Protein AF-A0A7C9DF80-F1 (afdb_monomer)

pLDDT: mean 85.87, std 12.58, range [53.34, 98.06]

Structure (mmCIF, N/CA/C/O backbone):
data_AF-A0A7C9DF80-F1
#
_entry.id   AF-A0A7C9DF80-F1
#
loop_
_atom_site.group_PDB
_atom_site.id
_atom_site.type_symbol
_atom_site.label_atom_id
_atom_site.label_alt_id
_atom_site.label_comp_id
_atom_site.label_asym_id
_atom_site.label_entity_id
_atom_site.label_seq_id
_atom_site.pdbx_PDB_ins_code
_atom_site.Cartn_x
_atom_site.Cartn_y
_atom_site.Cartn_z
_atom_site.occupancy
_atom_site.B_iso_or_equiv
_atom_site.auth_seq_id
_atom_site.auth_comp_id
_atom_site.auth_asym_id
_atom_site.auth_atom_id
_atom_site.pdbx_PDB_model_num
ATOM 1 N N . GLU A 1 1 ? -15.872 -12.983 -4.759 1.00 53.34 1 GLU A N 1
ATOM 2 C CA . GLU A 1 1 ? -16.657 -11.737 -4.886 1.00 53.34 1 GLU A CA 1
ATOM 3 C C . GLU A 1 1 ? -15.690 -10.600 -5.209 1.00 53.34 1 GLU A C 1
ATOM 5 O O . GLU A 1 1 ? -14.578 -10.635 -4.691 1.00 53.34 1 GLU A O 1
ATOM 10 N N . LYS A 1 2 ? -16.025 -9.672 -6.115 1.00 74.56 2 LYS A N 1
ATOM 11 C CA . LYS A 1 2 ? -15.159 -8.516 -6.409 1.00 74.56 2 LYS A CA 1
ATOM 12 C C . LYS A 1 2 ? -15.498 -7.410 -5.413 1.00 74.56 2 LYS A C 1
ATOM 14 O O . LYS A 1 2 ? -16.619 -6.920 -5.421 1.00 74.56 2 LYS A O 1
ATOM 19 N N . LYS A 1 3 ? -14.548 -7.054 -4.549 1.00 82.56 3 LYS A N 1
ATOM 20 C CA . LYS A 1 3 ? -14.688 -5.928 -3.622 1.00 82.56 3 LYS A CA 1
ATOM 21 C C . LYS A 1 3 ? -14.301 -4.648 -4.359 1.00 82.56 3 LYS A C 1
ATOM 23 O O . LYS A 1 3 ? -13.151 -4.511 -4.768 1.00 82.56 3 LYS A O 1
ATOM 28 N N . GLU A 1 4 ? -15.252 -3.741 -4.539 1.00 89.44 4 GLU A N 1
ATOM 29 C CA . GLU A 1 4 ? -14.991 -2.394 -5.053 1.00 89.44 4 GLU A CA 1
ATOM 30 C C . GLU A 1 4 ? -14.793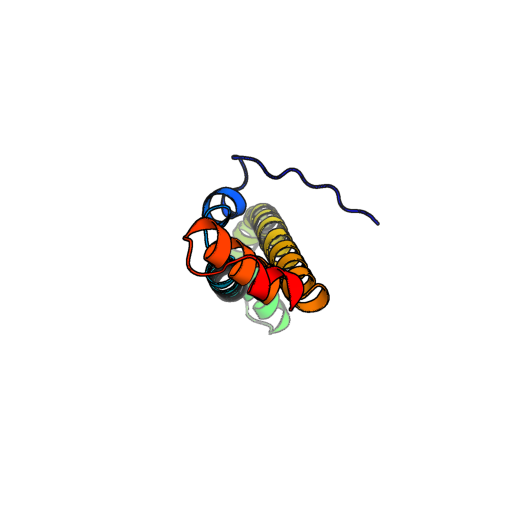 -1.437 -3.878 1.00 89.44 4 GLU A C 1
ATOM 32 O O . GLU A 1 4 ? -15.542 -1.481 -2.901 1.00 89.44 4 GLU A O 1
ATOM 37 N N . VAL A 1 5 ? -13.755 -0.602 -3.948 1.00 89.38 5 VAL A N 1
ATOM 38 C CA . VAL A 1 5 ? -13.441 0.383 -2.908 1.00 89.38 5 VAL A CA 1
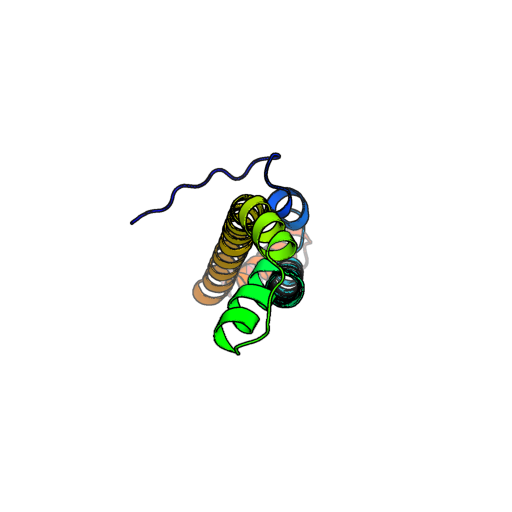ATOM 39 C C . VAL A 1 5 ? -12.980 1.684 -3.558 1.00 89.38 5 VAL A C 1
ATOM 41 O O . VAL A 1 5 ? -12.270 1.655 -4.562 1.00 89.38 5 VAL A O 1
ATOM 44 N N . LEU A 1 6 ? -13.376 2.817 -2.977 1.00 92.94 6 LEU A N 1
ATOM 45 C CA . LEU A 1 6 ? -12.917 4.145 -3.377 1.00 92.94 6 LEU A CA 1
ATOM 46 C C . LEU A 1 6 ? -11.673 4.542 -2.576 1.00 92.94 6 LEU A C 1
ATOM 48 O O . LEU A 1 6 ? -11.646 4.404 -1.355 1.00 92.94 6 LEU A O 1
ATOM 52 N N . LEU A 1 7 ? -10.657 5.051 -3.273 1.00 94.75 7 LEU A N 1
ATOM 53 C CA . LEU A 1 7 ? -9.470 5.653 -2.667 1.00 94.75 7 LEU A CA 1
ATOM 54 C C . LEU A 1 7 ? -9.659 7.172 -2.646 1.00 94.75 7 LEU A C 1
ATOM 56 O O . LEU A 1 7 ? -9.617 7.817 -3.692 1.00 94.75 7 LEU A O 1
ATOM 60 N N . GLU A 1 8 ? -9.898 7.740 -1.469 1.00 93.88 8 GLU A N 1
ATOM 61 C CA . GLU A 1 8 ? -10.285 9.146 -1.314 1.00 93.88 8 GLU A CA 1
ATOM 62 C C . GLU A 1 8 ? -9.657 9.792 -0.071 1.00 93.88 8 GLU A C 1
ATOM 64 O O . GLU A 1 8 ? -9.123 9.113 0.805 1.00 93.88 8 GLU A O 1
ATOM 69 N N . GLU A 1 9 ? -9.728 11.123 0.022 1.00 94.56 9 GLU A N 1
ATOM 70 C CA . GLU A 1 9 ? -9.110 11.906 1.108 1.00 94.56 9 GLU A CA 1
ATOM 71 C C . GLU A 1 9 ? -9.707 11.613 2.502 1.00 94.56 9 GLU A C 1
ATOM 73 O O . GLU A 1 9 ? -9.153 12.035 3.513 1.00 94.56 9 GLU A O 1
ATOM 78 N N . SER A 1 10 ? -10.841 10.906 2.583 1.00 92.81 10 SER A N 1
ATOM 79 C CA . SER A 1 10 ? -11.434 10.480 3.858 1.00 92.81 10 SER A CA 1
ATOM 80 C C . SER A 1 10 ? -10.673 9.308 4.500 1.00 92.81 10 SER A C 1
ATOM 82 O O . SER A 1 10 ? -10.835 9.042 5.697 1.00 92.81 10 SER A O 1
ATOM 84 N N . ASP A 1 11 ? -9.833 8.608 3.727 1.00 94.81 11 ASP A N 1
ATOM 85 C CA . ASP A 1 11 ? -9.024 7.490 4.192 1.00 94.81 11 ASP A CA 1
ATOM 86 C C . ASP A 1 11 ? -7.630 7.968 4.649 1.00 94.81 11 ASP A C 1
ATOM 88 O O . ASP A 1 11 ? -6.769 8.292 3.824 1.00 94.81 11 ASP A O 1
ATOM 92 N N . PRO A 1 12 ? -7.354 7.976 5.967 1.00 93.94 12 PRO A N 1
ATOM 93 C CA . PRO A 1 12 ? -6.070 8.432 6.482 1.00 93.94 12 PRO A CA 1
ATOM 94 C C . PRO A 1 12 ? -4.906 7.516 6.086 1.00 93.94 12 PRO A C 1
ATOM 96 O O . PRO A 1 12 ? -3.777 7.994 5.997 1.00 93.94 12 PRO A O 1
ATOM 99 N N . VAL A 1 13 ? -5.149 6.221 5.841 1.00 95.94 13 VAL A N 1
ATOM 100 C CA . VAL A 1 13 ? -4.091 5.298 5.402 1.00 95.94 13 VAL A CA 1
ATOM 101 C C . VAL A 1 13 ? -3.693 5.629 3.966 1.00 95.94 13 VAL A C 1
ATOM 103 O O . VAL A 1 13 ? -2.505 5.710 3.665 1.00 95.94 13 VAL A O 1
ATOM 106 N N . TRP A 1 14 ? -4.671 5.910 3.101 1.00 97.00 14 TRP A N 1
ATOM 107 C CA . TRP A 1 14 ? -4.415 6.349 1.730 1.00 97.00 14 TRP A CA 1
ATOM 108 C C . TRP A 1 14 ? -3.599 7.643 1.685 1.00 97.00 14 TRP A C 1
ATOM 110 O O . TRP A 1 14 ? -2.560 7.692 1.025 1.00 97.00 14 TRP A O 1
ATOM 120 N N . LEU A 1 15 ? -4.032 8.669 2.424 1.00 97.31 15 LEU A N 1
ATOM 121 C CA . LEU A 1 15 ? -3.346 9.963 2.493 1.00 97.31 15 LEU A CA 1
ATOM 122 C C . LEU A 1 15 ? -1.875 9.839 2.895 1.00 97.31 15 LEU A C 1
ATOM 124 O O . LEU A 1 15 ? -1.022 10.536 2.348 1.00 97.31 15 LEU A O 1
ATOM 128 N N . GLU A 1 16 ? -1.584 8.961 3.852 1.00 96.56 16 GLU A N 1
ATOM 129 C CA . GLU A 1 16 ? -0.232 8.767 4.369 1.00 96.56 16 GLU A CA 1
ATOM 130 C C . GLU A 1 16 ? 0.664 7.985 3.3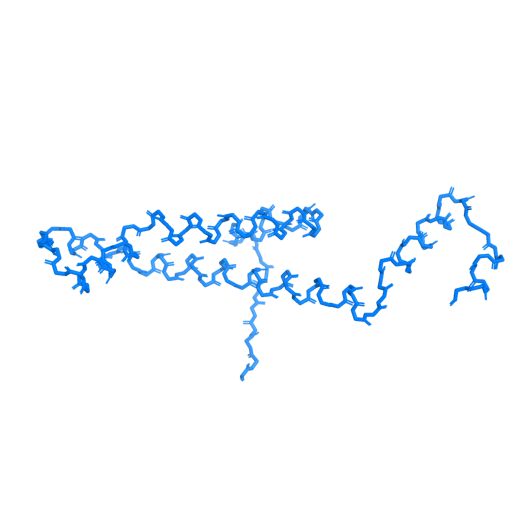98 1.00 96.56 16 GLU A C 1
ATOM 132 O O . GLU A 1 16 ? 1.863 8.249 3.326 1.00 96.56 16 GLU A O 1
ATOM 137 N N . MET A 1 17 ? 0.101 7.020 2.664 1.00 97.31 17 MET A N 1
ATOM 138 C CA . MET A 1 17 ? 0.879 6.064 1.867 1.00 97.31 17 MET A CA 1
ATOM 139 C C . MET A 1 17 ? 1.030 6.461 0.394 1.00 97.31 17 MET A C 1
ATOM 141 O O . MET A 1 17 ? 2.039 6.121 -0.219 1.00 97.31 17 MET A O 1
ATOM 145 N N . ARG A 1 18 ? 0.064 7.181 -0.192 1.00 96.75 18 ARG A N 1
ATOM 146 C CA . ARG A 1 18 ? -0.072 7.360 -1.656 1.00 96.75 18 ARG A CA 1
ATOM 147 C C . ARG A 1 18 ? 1.096 8.037 -2.381 1.00 96.75 18 ARG A C 1
ATOM 149 O O . ARG A 1 18 ? 1.162 7.980 -3.604 1.00 96.75 18 ARG A O 1
ATOM 156 N N . HIS A 1 19 ? 1.972 8.725 -1.656 1.00 97.38 19 HIS A N 1
ATOM 157 C CA . HIS A 1 19 ? 3.125 9.435 -2.224 1.00 97.38 19 HIS A CA 1
ATOM 158 C C . HIS A 1 19 ? 4.465 8.799 -1.848 1.00 97.38 19 HIS A C 1
ATOM 160 O O . HIS A 1 19 ? 5.514 9.315 -2.227 1.00 97.38 19 HIS A O 1
ATOM 166 N N . LEU A 1 20 ? 4.443 7.705 -1.089 1.00 98.06 20 LEU A N 1
ATOM 167 C CA . LEU A 1 20 ? 5.649 7.002 -0.683 1.00 98.06 20 LEU A CA 1
ATOM 168 C C . LEU A 1 20 ? 6.114 6.057 -1.785 1.00 98.06 20 LEU A C 1
ATOM 170 O O . LEU A 1 20 ? 5.316 5.513 -2.552 1.00 98.06 20 LEU A O 1
ATOM 174 N N . HIS A 1 21 ? 7.418 5.798 -1.809 1.00 97.31 21 HIS A N 1
ATOM 175 C CA . HIS A 1 21 ? 7.946 4.692 -2.592 1.00 97.31 21 HIS A CA 1
ATOM 176 C C . HIS A 1 21 ? 7.337 3.370 -2.093 1.00 97.31 21 HIS A C 1
ATOM 178 O O . HIS A 1 21 ? 7.212 3.157 -0.886 1.00 97.31 21 HIS A O 1
ATOM 184 N N . ILE A 1 22 ? 6.990 2.450 -3.000 1.00 96.94 22 ILE A N 1
ATOM 185 C CA . ILE A 1 22 ? 6.251 1.224 -2.645 1.00 96.94 22 ILE A CA 1
ATOM 186 C C . ILE A 1 22 ? 6.964 0.363 -1.592 1.00 96.94 22 ILE A C 1
ATOM 188 O O . ILE A 1 22 ? 6.308 -0.233 -0.737 1.00 96.94 22 ILE A O 1
ATOM 192 N N . ALA A 1 23 ? 8.301 0.327 -1.608 1.00 95.75 23 ALA A N 1
ATOM 193 C CA . ALA A 1 23 ? 9.082 -0.387 -0.596 1.00 95.75 23 ALA A CA 1
ATOM 194 C C . ALA A 1 23 ? 8.883 0.213 0.808 1.00 95.75 23 ALA A C 1
ATOM 196 O O . ALA A 1 23 ? 8.622 -0.522 1.757 1.00 95.75 23 ALA A O 1
ATOM 197 N N . GLU A 1 24 ? 8.915 1.543 0.917 1.00 97.88 24 GLU A N 1
ATOM 198 C CA . GLU A 1 24 ? 8.689 2.259 2.175 1.00 97.88 24 GLU A CA 1
ATOM 199 C C . GLU A 1 24 ? 7.231 2.124 2.637 1.00 97.88 24 GLU A C 1
ATOM 201 O O . GLU A 1 24 ? 6.968 1.853 3.808 1.00 97.88 24 GLU A O 1
ATOM 206 N N . ALA A 1 25 ? 6.271 2.247 1.715 1.00 98.00 25 ALA A N 1
ATOM 207 C CA . ALA A 1 25 ? 4.859 2.024 2.019 1.00 98.00 25 ALA A CA 1
ATOM 208 C C . ALA A 1 25 ? 4.619 0.608 2.571 1.00 98.00 25 ALA A C 1
ATOM 210 O O . ALA A 1 25 ? 3.898 0.441 3.553 1.00 98.00 25 ALA A O 1
ATOM 211 N N . SER A 1 26 ? 5.255 -0.409 1.979 1.00 96.69 26 SER A N 1
ATOM 212 C CA . SER A 1 26 ? 5.122 -1.808 2.406 1.00 96.69 26 SER A CA 1
ATOM 213 C C . SER A 1 26 ? 5.638 -2.025 3.832 1.00 96.69 26 SER A C 1
ATOM 215 O O . SER A 1 26 ? 4.965 -2.673 4.635 1.00 96.69 26 SER A O 1
ATOM 217 N N . GLU A 1 27 ? 6.792 -1.447 4.170 1.00 96.88 27 GLU A N 1
ATOM 218 C CA . GLU A 1 27 ? 7.364 -1.511 5.519 1.00 96.88 27 GLU A CA 1
ATOM 219 C C . GLU A 1 27 ? 6.464 -0.806 6.544 1.00 96.88 27 GLU A C 1
ATOM 221 O O . GLU A 1 27 ? 6.067 -1.407 7.546 1.00 96.88 27 GLU A O 1
ATOM 226 N N . ARG A 1 28 ? 6.025 0.425 6.253 1.00 97.50 28 ARG A N 1
ATOM 227 C CA . ARG A 1 28 ? 5.131 1.178 7.148 1.00 97.50 28 ARG A CA 1
ATOM 228 C C . ARG A 1 28 ? 3.780 0.494 7.352 1.00 97.50 28 ARG A C 1
ATOM 230 O O . ARG A 1 28 ? 3.243 0.514 8.463 1.00 97.50 28 ARG A O 1
ATOM 237 N N . LEU A 1 29 ? 3.208 -0.107 6.308 1.00 96.94 2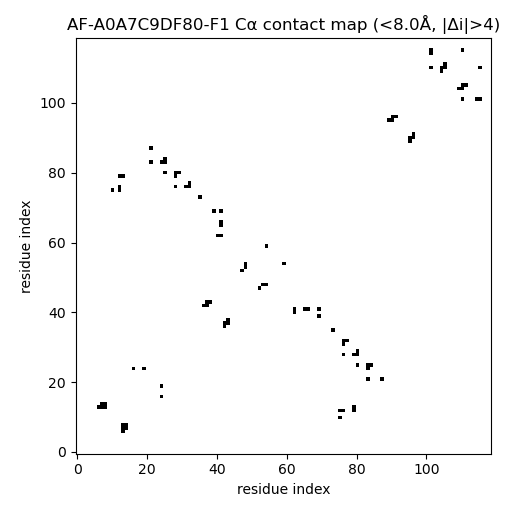9 LEU A N 1
ATOM 238 C CA . LEU A 1 29 ? 1.962 -0.873 6.410 1.00 96.94 29 LEU A CA 1
ATOM 239 C C . LEU A 1 29 ? 2.138 -2.099 7.313 1.00 96.94 29 LEU A C 1
ATOM 241 O O . LEU A 1 29 ? 1.290 -2.349 8.173 1.00 96.94 29 LEU A O 1
ATOM 245 N N . TYR A 1 30 ? 3.254 -2.819 7.176 1.00 93.50 30 TYR A N 1
ATOM 246 C CA . TYR A 1 30 ? 3.585 -3.955 8.036 1.00 93.50 30 TYR A CA 1
ATOM 247 C C . TYR A 1 30 ? 3.742 -3.543 9.508 1.00 93.50 30 TYR A C 1
ATOM 249 O O . TYR A 1 30 ? 3.150 -4.160 10.405 1.00 93.50 30 TYR A O 1
ATOM 257 N N . GLU A 1 31 ? 4.473 -2.459 9.774 1.00 94.56 31 GLU A N 1
ATOM 258 C CA . GLU A 1 31 ? 4.626 -1.912 11.123 1.00 94.56 31 GLU A CA 1
ATOM 259 C C . GLU A 1 31 ? 3.284 -1.493 11.724 1.00 94.56 31 GLU A C 1
ATOM 261 O O . GLU A 1 31 ? 2.997 -1.805 12.884 1.00 94.56 31 GLU A O 1
ATOM 266 N N . LYS A 1 32 ? 2.436 -0.798 10.957 1.00 93.44 32 LYS A N 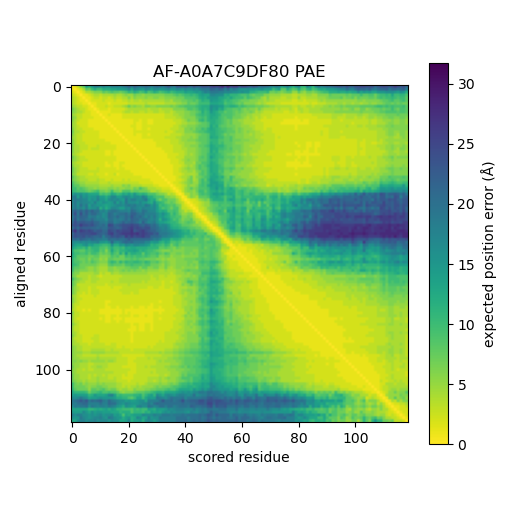1
ATOM 267 C CA . LYS A 1 32 ? 1.102 -0.388 11.413 1.00 93.44 32 LYS A CA 1
ATOM 268 C C . LYS A 1 32 ? 0.229 -1.591 11.723 1.00 93.44 32 LYS A C 1
ATOM 270 O O . LYS A 1 32 ? -0.402 -1.587 12.775 1.00 93.44 32 LYS A O 1
ATOM 275 N N . MET A 1 33 ? 0.227 -2.622 10.880 1.00 90.19 33 MET A N 1
ATOM 276 C CA . MET A 1 33 ? -0.567 -3.835 11.102 1.00 90.19 33 MET A CA 1
ATOM 277 C C . MET A 1 33 ? -0.146 -4.545 12.392 1.00 90.19 33 MET A C 1
ATOM 279 O O . MET A 1 33 ? -0.982 -4.874 13.237 1.0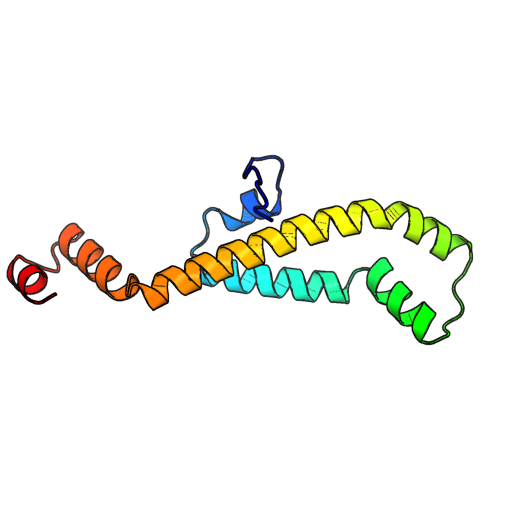0 90.19 33 MET A O 1
ATOM 283 N N . THR A 1 34 ? 1.162 -4.682 12.604 1.00 87.94 34 THR A N 1
ATOM 284 C CA . THR A 1 34 ? 1.734 -5.303 13.808 1.00 87.94 34 THR A CA 1
ATOM 285 C C . THR A 1 34 ? 1.448 -4.478 15.068 1.00 87.94 34 THR A C 1
ATOM 287 O O . THR A 1 34 ? 1.038 -5.003 16.110 1.00 87.94 34 THR A O 1
ATOM 290 N N . ASN A 1 35 ? 1.603 -3.155 14.986 1.00 88.12 35 ASN A N 1
ATOM 291 C CA . ASN A 1 35 ? 1.271 -2.236 16.075 1.00 88.12 35 ASN A CA 1
ATOM 292 C C . ASN A 1 35 ? -0.228 -2.235 16.391 1.00 88.12 35 ASN A C 1
ATOM 294 O O . ASN A 1 35 ? -0.617 -2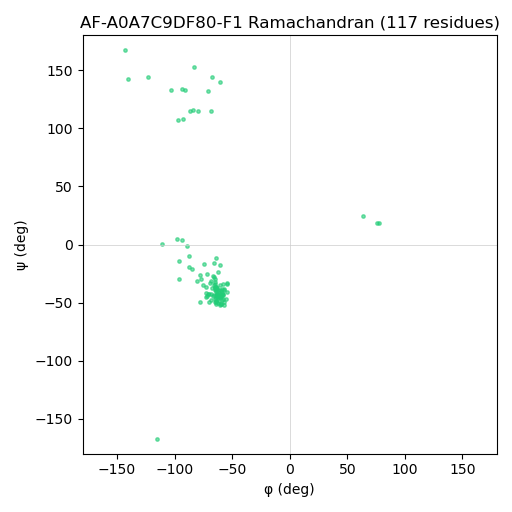.138 17.553 1.00 88.12 35 ASN A O 1
ATOM 298 N N . PHE A 1 36 ? -1.076 -2.340 15.374 1.00 83.88 36 PHE A N 1
ATOM 299 C CA . PHE A 1 36 ? -2.522 -2.342 15.530 1.00 83.88 36 PHE A CA 1
ATOM 300 C C . PHE A 1 36 ? -3.011 -3.628 16.202 1.00 83.88 36 PHE A C 1
ATOM 302 O O . PHE A 1 36 ? -3.811 -3.559 17.137 1.00 83.88 36 PHE A O 1
ATOM 309 N N . ALA A 1 37 ? -2.469 -4.781 15.803 1.00 75.88 37 ALA A N 1
ATOM 310 C CA . ALA A 1 37 ? -2.728 -6.062 16.457 1.00 75.88 37 ALA A CA 1
ATOM 311 C C . ALA A 1 37 ? -2.263 -6.066 17.924 1.00 75.88 37 ALA A C 1
ATOM 313 O O . ALA A 1 37 ? -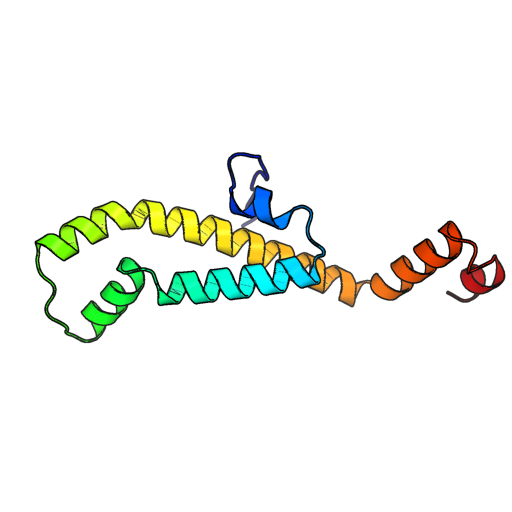2.986 -6.533 18.800 1.00 75.88 37 ALA A O 1
ATOM 314 N N . SER A 1 38 ? -1.087 -5.496 18.206 1.00 73.50 38 SER A N 1
ATOM 315 C CA . SER A 1 38 ? -0.503 -5.516 19.551 1.00 73.50 38 SER A CA 1
ATOM 316 C C . SER A 1 38 ? -1.061 -4.462 20.504 1.00 73.50 38 SER A C 1
ATOM 318 O O . SER A 1 38 ? -1.096 -4.731 21.695 1.00 73.50 38 SER A O 1
ATOM 320 N N . LYS A 1 39 ? -1.491 -3.275 20.053 1.00 69.81 39 LYS A N 1
ATOM 321 C CA . LYS A 1 39 ? -1.899 -2.164 20.947 1.00 69.81 39 LYS A CA 1
ATOM 322 C C . LYS A 1 39 ? -3.397 -2.078 21.201 1.00 69.81 39 LYS A C 1
ATOM 324 O O . LYS A 1 39 ? -3.819 -1.333 22.092 1.00 69.81 39 LYS A O 1
ATOM 329 N N . ASN A 1 40 ? -4.225 -2.775 20.426 1.00 68.31 40 ASN A N 1
ATOM 330 C CA . ASN A 1 40 ? -5.658 -2.597 20.569 1.00 68.31 40 ASN A CA 1
ATOM 331 C C . ASN A 1 40 ? -6.199 -3.384 21.762 1.00 68.31 40 ASN A C 1
ATOM 333 O O . ASN A 1 40 ? -6.211 -4.611 21.755 1.00 68.31 40 ASN A O 1
ATOM 337 N N . LYS A 1 41 ? -6.700 -2.667 22.775 1.00 62.97 41 LYS A N 1
ATOM 338 C CA . LYS A 1 41 ? -7.339 -3.275 23.948 1.00 62.97 41 LYS A CA 1
ATOM 339 C C . LYS A 1 41 ? -8.480 -4.209 23.558 1.00 62.97 41 LYS A C 1
ATOM 341 O O . LYS A 1 41 ? -8.636 -5.223 24.211 1.00 62.97 41 LYS A O 1
ATOM 346 N N . ALA A 1 42 ? -9.240 -3.931 22.498 1.00 62.78 42 ALA A N 1
ATOM 347 C CA . ALA A 1 42 ? -10.273 -4.860 22.041 1.00 62.78 42 ALA A CA 1
ATOM 348 C C . ALA A 1 42 ? -9.676 -6.195 21.548 1.00 62.78 42 ALA A C 1
ATOM 350 O O . ALA A 1 42 ? -10.209 -7.254 21.865 1.00 62.78 42 ALA A O 1
ATOM 351 N N . ALA A 1 43 ? -8.533 -6.156 20.853 1.00 61.53 43 ALA A N 1
ATOM 352 C CA . ALA A 1 43 ? -7.810 -7.347 20.404 1.00 61.53 43 ALA A CA 1
ATOM 353 C C . ALA A 1 43 ? -7.162 -8.097 21.584 1.00 61.53 43 ALA A C 1
ATOM 355 O O . ALA A 1 43 ? -7.423 -9.286 21.763 1.00 61.53 43 ALA A O 1
ATOM 356 N N . GLN A 1 44 ? -6.427 -7.392 22.452 1.00 64.44 44 GLN A N 1
ATOM 357 C CA . GLN A 1 44 ? -5.819 -7.971 23.658 1.00 64.44 44 GLN A CA 1
ATOM 358 C C . GLN A 1 44 ? -6.863 -8.565 24.612 1.00 64.44 44 GLN A C 1
ATOM 360 O O . GLN A 1 44 ? -6.647 -9.635 25.165 1.00 64.44 44 GLN A O 1
ATOM 365 N N . LEU A 1 45 ? -8.011 -7.904 24.795 1.00 60.66 45 LEU A N 1
ATOM 366 C CA . LEU A 1 45 ? -9.078 -8.376 25.680 1.00 60.66 45 LEU A CA 1
ATOM 367 C C . LEU A 1 45 ? -9.899 -9.509 25.059 1.00 60.66 45 LEU A C 1
ATOM 369 O O . LEU A 1 45 ? -10.357 -10.379 25.791 1.00 60.66 45 LEU A O 1
ATOM 373 N N . SER A 1 46 ? -10.033 -9.567 23.728 1.00 58.19 46 SER A N 1
ATOM 374 C CA . SER A 1 46 ? -10.596 -10.742 23.048 1.00 58.19 46 SER A CA 1
ATOM 375 C C . SER A 1 46 ? -9.718 -11.992 23.212 1.00 58.19 46 SER A C 1
ATOM 377 O O . SER A 1 46 ? -10.249 -13.096 23.333 1.00 58.19 46 SER A O 1
ATOM 379 N N . GLN A 1 47 ? -8.391 -11.825 23.291 1.00 57.38 47 GLN A N 1
ATOM 380 C CA . GLN A 1 47 ? -7.461 -12.879 23.713 1.00 57.38 47 GLN A CA 1
ATOM 381 C C . GLN A 1 47 ? -7.563 -13.153 25.220 1.00 57.38 47 GLN A C 1
ATOM 383 O O . GLN A 1 47 ? -7.698 -14.307 25.609 1.00 57.38 47 GLN A O 1
ATOM 388 N N . ALA A 1 48 ? -7.615 -12.122 26.067 1.00 55.97 48 ALA A N 1
ATOM 389 C CA . ALA A 1 48 ? -7.687 -12.276 27.522 1.00 55.97 48 ALA A CA 1
ATOM 390 C C . ALA A 1 48 ? -8.990 -12.952 28.002 1.00 55.97 48 ALA A C 1
ATOM 392 O O . ALA A 1 48 ? -8.962 -13.745 28.940 1.00 55.97 48 ALA A O 1
ATOM 393 N N . SER A 1 49 ? -10.125 -12.715 27.330 1.00 56.56 49 SER A N 1
ATOM 394 C CA . SER A 1 49 ? -11.377 -13.458 27.555 1.00 56.56 49 SER A CA 1
ATOM 395 C C . SER A 1 49 ? -11.273 -14.933 27.158 1.00 56.56 49 SER A C 1
ATOM 397 O O . SER A 1 49 ? -11.982 -15.753 27.733 1.00 56.56 49 SER A O 1
ATOM 399 N N . ARG A 1 50 ? -10.406 -15.292 26.199 1.00 58.47 50 ARG A N 1
ATOM 400 C CA . ARG A 1 50 ? -10.102 -16.698 25.869 1.00 58.47 50 ARG A CA 1
ATOM 401 C C . ARG A 1 50 ? -9.140 -17.331 26.877 1.00 58.47 50 ARG A C 1
ATOM 403 O O . ARG A 1 50 ? -9.185 -18.540 27.064 1.00 58.47 50 ARG A O 1
ATOM 410 N N . GLU A 1 51 ? -8.315 -16.520 27.535 1.00 58.38 51 GLU A N 1
ATOM 411 C CA . GLU A 1 51 ? -7.324 -16.934 28.540 1.00 58.38 51 GLU A CA 1
ATOM 412 C C . GLU A 1 51 ? -7.850 -16.870 29.990 1.00 58.38 51 GLU A C 1
ATOM 414 O O . GLU A 1 51 ? -7.115 -17.164 30.928 1.00 58.38 51 GLU A O 1
ATOM 419 N N . GLY A 1 52 ? -9.130 -16.536 30.192 1.00 56.09 52 GLY A N 1
ATOM 420 C CA . GLY A 1 52 ? -9.783 -16.593 31.506 1.00 56.09 52 GLY A CA 1
ATOM 421 C C . GLY A 1 52 ? -9.451 -15.436 32.454 1.00 56.09 52 GLY A C 1
ATOM 422 O O . GLY A 1 52 ? -9.678 -15.561 33.656 1.00 56.09 52 GLY A O 1
ATOM 423 N N . ALA A 1 53 ? -8.933 -14.311 31.951 1.00 62.84 53 ALA A N 1
ATOM 424 C CA . ALA A 1 53 ? -8.693 -13.126 32.772 1.00 62.84 53 ALA A CA 1
ATOM 425 C C . ALA A 1 53 ? -10.018 -12.443 33.170 1.00 62.84 53 ALA A C 1
ATOM 427 O O . ALA A 1 53 ? -10.879 -12.196 32.321 1.00 62.84 53 ALA A O 1
ATOM 428 N N . GLU A 1 54 ? -10.183 -12.103 34.454 1.00 62.41 54 GLU A N 1
ATOM 429 C CA . GLU A 1 54 ? -11.368 -11.391 34.947 1.00 62.41 54 GLU A CA 1
ATOM 430 C C . GLU A 1 54 ? -11.406 -9.952 34.412 1.00 62.41 54 GLU A C 1
ATOM 432 O O . GLU A 1 54 ? -10.558 -9.118 34.733 1.00 62.41 54 GLU A O 1
ATOM 437 N N . LEU A 1 55 ? -12.415 -9.648 33.593 1.00 69.62 55 LEU A N 1
ATOM 438 C CA . LEU A 1 55 ? -12.642 -8.312 33.045 1.00 69.62 55 LEU A CA 1
ATOM 439 C C . LEU A 1 55 ? -13.774 -7.609 33.778 1.00 69.62 55 LEU A C 1
ATOM 441 O O . LEU A 1 55 ? -14.854 -8.168 33.965 1.00 69.62 55 LEU A O 1
ATOM 445 N N . SER A 1 56 ? -13.550 -6.346 34.154 1.00 78.19 56 SER A N 1
ATOM 446 C CA . SER A 1 56 ? -14.604 -5.549 34.776 1.00 78.19 56 SER A CA 1
ATOM 447 C C . SER A 1 56 ? -15.719 -5.252 33.767 1.00 78.19 56 SER A C 1
ATOM 449 O O . SER A 1 56 ? -15.475 -4.989 32.586 1.00 78.19 56 SER A O 1
ATOM 451 N N . THR A 1 57 ? -16.966 -5.223 34.235 1.00 78.69 57 THR A N 1
ATOM 452 C CA . THR A 1 57 ? -18.144 -4.858 33.425 1.00 78.69 57 THR A CA 1
ATOM 453 C C . THR A 1 57 ? -18.001 -3.489 32.752 1.00 78.69 57 THR A C 1
ATOM 455 O O . THR A 1 57 ? -18.450 -3.295 31.622 1.00 78.69 57 THR A O 1
ATOM 458 N N . ARG A 1 58 ? -17.305 -2.547 33.401 1.00 81.38 58 ARG A N 1
ATOM 459 C CA . ARG A 1 58 ? -16.985 -1.225 32.845 1.00 81.38 58 ARG A CA 1
ATOM 460 C C . ARG A 1 58 ? -16.000 -1.302 31.675 1.00 81.38 58 ARG A C 1
ATOM 462 O O . ARG A 1 58 ? -16.130 -0.531 30.723 1.00 81.38 58 ARG A O 1
ATOM 469 N N . ASP A 1 59 ? -15.021 -2.200 31.735 1.00 77.62 59 ASP A N 1
ATOM 470 C CA . ASP A 1 59 ? -14.049 -2.391 30.652 1.00 77.62 59 ASP A CA 1
ATOM 471 C C . ASP A 1 59 ? -14.694 -3.087 29.448 1.00 77.62 59 ASP A C 1
ATOM 473 O O . ASP A 1 59 ? -14.459 -2.675 28.309 1.00 77.62 59 ASP A O 1
ATOM 477 N N . LEU A 1 60 ? -15.605 -4.037 29.692 1.00 74.88 60 LEU A N 1
ATOM 478 C CA . LEU A 1 60 ? -16.434 -4.650 28.649 1.00 74.88 60 LEU A CA 1
ATOM 479 C C . LEU A 1 60 ? -17.304 -3.612 27.924 1.00 74.88 60 LEU A C 1
ATOM 481 O O . LEU A 1 60 ? -17.361 -3.601 26.695 1.00 74.88 60 LEU A O 1
ATOM 485 N N . GLN A 1 61 ? -17.934 -2.690 28.658 1.00 80.50 61 GLN A N 1
ATOM 486 C CA . GLN A 1 61 ? -18.761 -1.639 28.059 1.00 80.50 61 GLN A CA 1
ATOM 487 C C . GLN A 1 61 ? -17.946 -0.705 27.149 1.00 80.50 61 GLN A C 1
ATOM 489 O O . GLN A 1 61 ? -18.373 -0.394 26.036 1.00 80.50 61 GLN A O 1
ATOM 494 N N . LYS A 1 62 ? -16.749 -0.292 27.586 1.00 81.00 62 LYS A N 1
ATOM 495 C CA . LYS A 1 62 ? -15.838 0.522 26.763 1.00 81.00 62 LYS A CA 1
ATOM 496 C C . LYS A 1 62 ? -15.361 -0.225 25.520 1.00 81.00 62 LYS A C 1
ATOM 498 O O . LYS A 1 62 ? -15.215 0.386 24.464 1.00 81.00 62 LYS A O 1
ATOM 503 N N . MET A 1 63 ? -15.132 -1.532 25.633 1.00 75.69 63 MET A N 1
ATOM 504 C CA . MET A 1 63 ? -14.734 -2.372 24.506 1.00 75.69 63 MET A CA 1
ATOM 505 C C . MET A 1 63 ? -15.830 -2.426 23.442 1.00 75.69 63 MET A C 1
ATOM 507 O O . MET A 1 63 ? -15.555 -2.124 22.284 1.00 75.69 63 MET A O 1
ATOM 511 N N . VAL A 1 64 ? -17.071 -2.737 23.829 1.00 80.62 64 VAL A N 1
ATOM 512 C CA . VAL A 1 64 ? -18.206 -2.821 22.893 1.00 80.62 64 VAL A CA 1
ATOM 513 C C . VAL A 1 64 ? -18.403 -1.509 22.131 1.00 80.62 64 VAL A C 1
ATOM 515 O O . VAL A 1 64 ? -18.653 -1.528 20.930 1.00 80.62 64 VAL A O 1
ATOM 518 N N . GLN A 1 65 ? -18.213 -0.370 22.798 1.00 84.31 65 GLN A N 1
ATOM 519 C CA . GLN A 1 65 ? -18.292 0.945 22.156 1.00 84.31 65 GLN A CA 1
ATOM 520 C C . GLN A 1 65 ? -17.145 1.213 21.168 1.00 84.31 65 GLN A C 1
ATOM 522 O O . GLN A 1 65 ? -17.338 1.929 20.189 1.00 84.31 65 GLN A O 1
ATOM 527 N N . ALA A 1 66 ? -15.954 0.656 21.405 1.00 82.19 66 ALA A N 1
ATOM 528 C CA . ALA A 1 66 ? -14.776 0.864 20.561 1.00 82.19 66 ALA A CA 1
ATOM 529 C C . ALA A 1 66 ? -14.668 -0.127 19.385 1.00 82.19 66 ALA A C 1
ATOM 531 O O . ALA A 1 66 ? -13.960 0.164 18.419 1.00 82.19 66 ALA A O 1
ATOM 532 N N . LEU A 1 67 ? -15.359 -1.272 19.447 1.00 81.75 67 LEU A N 1
ATOM 533 C CA . LEU A 1 67 ? -15.293 -2.334 18.434 1.00 81.75 67 LEU A CA 1
ATOM 534 C C . LEU A 1 67 ? -15.605 -1.861 17.002 1.00 81.75 67 LEU A C 1
ATOM 536 O O . LEU A 1 67 ? -14.815 -2.183 16.120 1.00 81.75 67 LEU A O 1
ATOM 540 N N . PRO A 1 68 ? -16.665 -1.073 16.729 1.00 87.19 68 PRO A N 1
ATOM 541 C CA . PRO A 1 68 ? -16.961 -0.647 15.359 1.00 87.19 68 PRO A CA 1
ATOM 542 C C . PRO A 1 68 ? -15.823 0.169 14.739 1.00 87.19 68 PRO A C 1
ATOM 544 O O . PRO A 1 68 ? -15.407 -0.086 13.612 1.00 87.19 68 PRO A O 1
ATOM 547 N N . LYS A 1 69 ? -15.250 1.096 15.518 1.00 86.12 69 LYS A N 1
ATOM 548 C CA . LYS A 1 69 ? -14.108 1.911 15.090 1.00 86.12 69 LYS A CA 1
ATOM 549 C C . LYS A 1 69 ? -12.859 1.057 14.855 1.00 86.12 69 LYS A C 1
ATOM 551 O O . LYS A 1 69 ? -12.091 1.337 13.941 1.00 86.12 69 LYS A O 1
ATOM 556 N N . TYR A 1 70 ? -12.648 0.028 15.677 1.00 84.56 70 TYR A N 1
ATOM 557 C CA . TYR A 1 70 ? -11.564 -0.931 15.476 1.00 84.56 70 TYR A CA 1
ATOM 558 C C . TYR A 1 70 ? -11.722 -1.689 14.158 1.00 84.56 70 TYR A C 1
ATOM 560 O O . TYR A 1 70 ? -10.778 -1.730 13.373 1.00 84.56 70 TYR A O 1
ATOM 568 N N . THR A 1 71 ? -12.907 -2.244 13.904 1.00 86.62 71 THR A N 1
ATOM 569 C CA . THR A 1 71 ? -13.197 -2.976 12.668 1.00 86.62 71 THR A CA 1
ATOM 570 C C . THR A 1 71 ? -12.976 -2.092 11.445 1.00 86.62 71 THR A C 1
ATOM 572 O O . THR A 1 71 ? -12.255 -2.496 10.540 1.00 86.62 71 THR A O 1
ATOM 575 N N . GLU A 1 72 ? -13.482 -0.857 11.456 1.00 89.88 72 GLU A N 1
ATOM 576 C CA . GLU A 1 72 ? -13.290 0.085 10.346 1.00 89.88 72 GLU A CA 1
ATOM 577 C C . GLU A 1 72 ? -11.800 0.377 10.081 1.00 89.88 72 GLU A C 1
ATOM 579 O O . GLU A 1 72 ? -11.339 0.352 8.939 1.00 89.88 72 GLU A O 1
ATOM 584 N N . GLN A 1 73 ? -11.014 0.624 11.135 1.00 89.31 73 GLN A N 1
ATOM 585 C CA . GLN A 1 73 ? -9.574 0.862 10.999 1.00 89.31 73 GLN A CA 1
ATOM 586 C C . GLN A 1 73 ? -8.830 -0.374 10.479 1.00 89.31 73 GLN A C 1
ATOM 588 O O . GLN A 1 73 ? -7.931 -0.239 9.646 1.00 89.31 73 GLN A O 1
ATOM 593 N N . MET A 1 74 ? -9.215 -1.565 10.942 1.00 89.25 74 MET A N 1
ATOM 594 C CA . MET A 1 74 ? -8.640 -2.830 10.487 1.00 89.25 74 MET A CA 1
ATOM 595 C C . MET A 1 74 ? -8.925 -3.076 9.007 1.00 89.25 74 MET A C 1
ATOM 597 O O . MET A 1 74 ? -8.033 -3.488 8.269 1.00 89.25 74 MET A O 1
ATOM 601 N N . GLU A 1 75 ? -10.154 -2.813 8.566 1.00 90.75 75 GLU A N 1
ATOM 602 C CA . GLU A 1 75 ? -10.573 -2.993 7.177 1.00 90.75 75 GLU A CA 1
ATOM 603 C C . GLU A 1 75 ? -9.810 -2.070 6.229 1.00 90.75 75 GLU A C 1
ATOM 605 O O . GLU A 1 75 ? -9.307 -2.543 5.208 1.00 90.75 75 GLU A O 1
ATOM 610 N N . LYS A 1 76 ? -9.667 -0.783 6.581 1.00 92.75 76 LYS A N 1
ATOM 611 C CA . LYS A 1 76 ? -8.870 0.171 5.793 1.00 92.75 76 LYS A CA 1
ATOM 612 C C . LYS A 1 76 ? -7.408 -0.260 5.729 1.00 92.75 76 LYS A C 1
ATOM 614 O O . LYS A 1 76 ? -6.840 -0.352 4.647 1.00 92.75 76 LYS A O 1
ATOM 619 N N . LEU A 1 77 ? -6.797 -0.595 6.865 1.00 94.69 77 LEU A N 1
ATOM 620 C CA . LEU A 1 77 ? -5.395 -1.015 6.891 1.00 94.69 77 LEU A CA 1
ATOM 621 C C . LEU A 1 77 ? -5.156 -2.302 6.083 1.00 94.69 77 LEU A C 1
ATOM 623 O O . LEU A 1 77 ? -4.213 -2.367 5.296 1.00 94.69 77 LEU A O 1
ATOM 627 N N . SER A 1 78 ? -6.034 -3.296 6.231 1.00 93.56 78 SER A N 1
ATOM 628 C CA . SER A 1 78 ? -5.936 -4.573 5.512 1.00 93.56 78 SER A CA 1
ATOM 629 C C . SER A 1 78 ? -6.092 -4.396 4.002 1.00 93.56 78 SER A C 1
ATOM 631 O O . SER A 1 78 ? -5.379 -5.043 3.237 1.00 93.56 78 SER A O 1
ATOM 633 N N . LEU A 1 79 ? -6.974 -3.489 3.567 1.00 95.31 79 LEU A N 1
ATOM 634 C CA . LEU A 1 79 ? -7.119 -3.128 2.157 1.00 95.31 79 LEU A CA 1
ATOM 635 C C . LEU A 1 79 ? -5.792 -2.633 1.568 1.00 95.31 79 LEU A C 1
ATOM 637 O O . LEU A 1 79 ? -5.374 -3.112 0.517 1.00 95.31 79 LEU A O 1
ATOM 641 N N . HIS A 1 80 ? -5.111 -1.704 2.240 1.00 97.06 80 HIS A N 1
ATOM 642 C CA . HIS A 1 80 ? -3.851 -1.149 1.730 1.00 97.06 80 HIS A CA 1
ATOM 643 C C . HIS A 1 80 ? -2.706 -2.162 1.747 1.00 97.06 80 HIS A C 1
ATOM 645 O O . HIS A 1 80 ? -1.886 -2.159 0.832 1.00 97.06 80 HIS A O 1
ATOM 651 N N . VAL A 1 81 ? -2.680 -3.077 2.722 1.00 96.19 81 VAL A N 1
ATOM 652 C CA . VAL A 1 81 ? -1.753 -4.223 2.715 1.00 96.19 81 VAL A CA 1
ATOM 653 C C . VAL A 1 81 ? -1.989 -5.107 1.486 1.00 96.19 81 VAL A C 1
ATOM 655 O O . VAL A 1 81 ? -1.031 -5.490 0.814 1.00 96.19 81 VAL A O 1
ATOM 658 N N . GLU A 1 82 ? -3.248 -5.404 1.153 1.00 95.19 82 GLU A N 1
ATOM 659 C CA . GLU A 1 82 ? -3.593 -6.194 -0.034 1.00 95.19 82 GLU A CA 1
ATOM 660 C C . GLU A 1 82 ? -3.179 -5.481 -1.331 1.00 95.19 82 GLU A C 1
ATOM 662 O O . GLU A 1 82 ? -2.586 -6.103 -2.216 1.00 95.19 82 GLU A O 1
ATOM 667 N N . ILE A 1 83 ? -3.443 -4.174 -1.435 1.00 96.44 83 ILE A N 1
ATOM 668 C CA . ILE A 1 83 ? -3.041 -3.348 -2.583 1.00 96.44 83 ILE A CA 1
ATOM 669 C C . ILE A 1 83 ? -1.517 -3.361 -2.743 1.00 96.44 83 ILE A C 1
ATOM 671 O O . ILE A 1 83 ? -1.023 -3.676 -3.826 1.00 96.44 83 ILE A O 1
ATOM 675 N N . ALA A 1 84 ? -0.764 -3.081 -1.677 1.00 97.56 84 ALA A N 1
ATOM 676 C CA . ALA A 1 84 ? 0.697 -3.092 -1.717 1.00 97.56 84 ALA A CA 1
ATOM 677 C C . ALA A 1 84 ? 1.249 -4.479 -2.091 1.00 97.56 84 ALA A C 1
ATOM 679 O O . ALA A 1 84 ? 2.196 -4.583 -2.874 1.00 97.56 84 ALA A O 1
ATOM 680 N N . GLY A 1 85 ? 0.632 -5.553 -1.590 1.00 96.69 85 GLY A N 1
ATOM 681 C CA . GLY A 1 85 ? 0.960 -6.928 -1.970 1.00 96.69 85 GLY A CA 1
ATOM 682 C C . GLY A 1 85 ? 0.785 -7.181 -3.469 1.00 96.69 85 GLY A C 1
ATOM 683 O O . GLY A 1 85 ? 1.703 -7.692 -4.112 1.00 96.69 85 GLY A O 1
ATOM 684 N N . LYS A 1 86 ? -0.351 -6.759 -4.038 1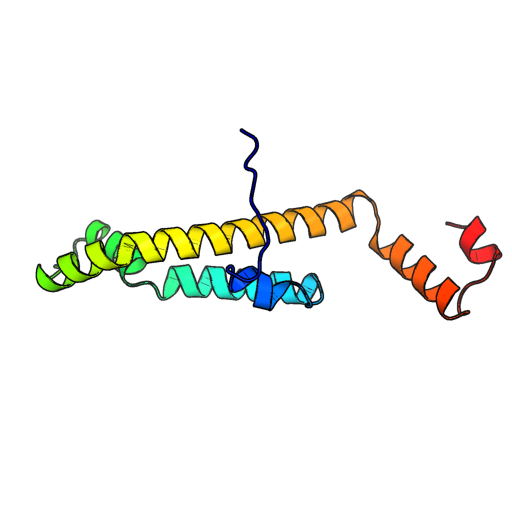.00 96.75 86 LYS A N 1
ATOM 685 C CA . LYS A 1 86 ? -0.648 -6.872 -5.477 1.00 96.75 86 LYS A CA 1
ATOM 686 C C . LYS A 1 86 ? 0.313 -6.061 -6.343 1.00 96.75 86 LYS A C 1
ATOM 688 O O . LYS A 1 86 ? 0.788 -6.575 -7.353 1.00 96.75 86 LYS A O 1
ATOM 693 N N . ILE A 1 87 ? 0.639 -4.831 -5.944 1.00 97.19 87 ILE A N 1
ATOM 694 C CA . ILE A 1 87 ? 1.614 -3.994 -6.660 1.00 97.19 87 ILE A CA 1
ATOM 695 C C . ILE A 1 87 ? 2.976 -4.689 -6.681 1.00 97.19 87 ILE A C 1
ATOM 697 O O . ILE A 1 87 ? 3.543 -4.899 -7.748 1.00 97.19 87 ILE A O 1
ATOM 701 N N . ASN A 1 88 ? 3.480 -5.112 -5.518 1.00 96.69 88 ASN A N 1
ATOM 702 C CA . ASN A 1 88 ? 4.768 -5.798 -5.428 1.00 96.69 88 ASN A CA 1
ATOM 703 C C . ASN A 1 88 ? 4.795 -7.110 -6.221 1.00 96.69 88 ASN A C 1
ATOM 705 O O . ASN A 1 88 ? 5.837 -7.471 -6.761 1.00 96.69 88 ASN A O 1
ATOM 709 N N . GLN A 1 89 ? 3.678 -7.837 -6.268 1.00 97.81 89 GLN A N 1
ATOM 710 C CA . GLN A 1 89 ? 3.556 -9.023 -7.106 1.00 97.81 89 GLN A CA 1
ATOM 711 C C . GLN A 1 89 ? 3.647 -8.669 -8.591 1.00 97.81 89 GLN A C 1
ATOM 713 O O . GLN A 1 89 ? 4.483 -9.237 -9.276 1.00 97.81 89 GLN A O 1
ATOM 718 N N . THR A 1 90 ? 2.884 -7.678 -9.050 1.00 98.00 90 THR A N 1
ATOM 719 C CA . THR A 1 90 ? 2.898 -7.222 -10.452 1.00 98.00 90 THR A CA 1
ATOM 720 C C . THR A 1 90 ? 4.296 -6.758 -10.875 1.00 98.00 90 THR A C 1
ATOM 722 O O . THR A 1 90 ? 4.793 -7.164 -11.917 1.00 98.00 90 THR A O 1
ATOM 725 N N . ILE A 1 91 ? 4.992 -5.990 -10.023 1.00 96.94 91 ILE A N 1
ATOM 726 C CA . ILE A 1 91 ? 6.372 -5.544 -10.288 1.00 96.94 91 ILE A CA 1
ATOM 727 C C . ILE A 1 91 ? 7.318 -6.727 -10.527 1.00 96.94 91 ILE A C 1
ATOM 729 O O . ILE A 1 91 ? 8.209 -6.631 -11.370 1.00 96.94 91 ILE A O 1
ATOM 733 N N . ARG A 1 92 ? 7.157 -7.819 -9.771 1.00 96.44 92 ARG A N 1
ATOM 734 C CA . ARG A 1 92 ? 7.999 -9.012 -9.913 1.00 96.44 92 ARG A CA 1
ATOM 735 C C . ARG A 1 92 ? 7.603 -9.853 -11.116 1.00 96.44 92 ARG A C 1
ATOM 737 O O . ARG A 1 92 ? 8.482 -10.232 -11.879 1.00 96.44 92 ARG A O 1
ATOM 744 N N . ASP A 1 93 ? 6.315 -10.154 -11.246 1.00 97.75 93 ASP A N 1
ATOM 745 C CA . ASP A 1 93 ? 5.796 -11.095 -12.240 1.00 97.75 93 ASP A CA 1
ATOM 746 C C . ASP A 1 93 ? 6.002 -10.553 -13.665 1.00 97.75 93 ASP A C 1
ATOM 748 O O . ASP A 1 93 ? 6.349 -11.318 -14.563 1.00 97.75 93 ASP A O 1
ATOM 752 N N . ASP A 1 94 ? 5.901 -9.232 -13.839 1.00 96.88 94 ASP A N 1
ATOM 753 C CA . ASP A 1 94 ? 6.058 -8.567 -15.136 1.00 96.88 94 ASP A CA 1
ATOM 754 C C . ASP A 1 94 ? 7.471 -7.982 -15.354 1.00 96.88 94 ASP A C 1
ATOM 756 O O . ASP A 1 94 ? 7.706 -7.289 -16.341 1.00 96.88 94 ASP A O 1
ATOM 760 N N . GLY A 1 95 ? 8.426 -8.207 -14.438 1.00 95.12 95 GLY A N 1
ATOM 761 C CA . GLY A 1 95 ? 9.808 -7.717 -14.590 1.00 95.12 95 GLY A CA 1
ATOM 762 C C . GLY A 1 95 ? 9.950 -6.185 -14.613 1.00 95.12 95 GLY A C 1
ATOM 763 O O . GLY A 1 95 ? 10.925 -5.646 -15.140 1.00 95.12 95 GLY A O 1
ATOM 764 N N . LEU A 1 96 ? 9.002 -5.451 -14.017 1.00 96.62 96 LEU A N 1
ATOM 765 C CA . LEU A 1 96 ? 8.883 -3.991 -14.180 1.00 96.62 96 LEU A CA 1
ATOM 766 C C . LEU A 1 96 ? 10.049 -3.196 -13.586 1.00 96.62 96 LEU A C 1
ATOM 768 O O . LEU A 1 96 ? 10.211 -2.018 -13.892 1.00 96.62 96 LEU A O 1
ATOM 772 N N . ARG A 1 97 ? 10.860 -3.809 -12.718 1.00 94.31 97 ARG A N 1
ATOM 773 C CA . ARG A 1 97 ? 12.030 -3.142 -12.137 1.00 94.31 97 ARG A CA 1
ATOM 774 C C . ARG A 1 97 ? 13.096 -2.849 -13.190 1.00 94.31 97 ARG A C 1
ATOM 776 O O . ARG A 1 97 ? 13.664 -1.764 -13.184 1.00 94.31 97 ARG A O 1
ATOM 783 N N . GLU A 1 98 ? 13.376 -3.816 -14.055 1.00 92.44 98 GLU A N 1
ATOM 784 C CA . GLU A 1 98 ? 14.389 -3.678 -15.105 1.00 92.44 98 GLU A CA 1
ATOM 785 C C . GLU A 1 98 ? 13.880 -2.747 -16.203 1.00 92.44 98 GLU A C 1
ATOM 787 O O . GLU A 1 98 ? 14.604 -1.846 -16.621 1.00 92.44 98 GLU A O 1
ATOM 792 N N . LEU A 1 99 ? 12.602 -2.895 -16.576 1.00 94.69 99 LEU A N 1
ATOM 793 C CA . LEU A 1 99 ? 11.931 -1.994 -17.510 1.00 94.69 99 LEU A CA 1
ATOM 794 C C . LEU A 1 99 ? 11.978 -0.543 -17.017 1.00 94.69 99 LEU A C 1
ATOM 796 O O . LEU A 1 99 ? 12.428 0.343 -17.735 1.00 94.69 99 LEU A O 1
ATOM 800 N N . GLY A 1 100 ? 11.561 -0.304 -15.771 1.00 94.00 100 GLY A N 1
ATOM 801 C CA . GLY A 1 100 ? 11.536 1.037 -15.192 1.00 94.00 100 GLY A CA 1
ATOM 802 C C . GLY A 1 100 ? 12.928 1.655 -15.042 1.00 94.00 100 GLY A C 1
ATOM 803 O O . GLY A 1 100 ? 13.059 2.874 -15.134 1.00 94.00 100 GLY A O 1
ATOM 804 N N . GLN A 1 101 ? 13.973 0.843 -14.842 1.00 93.88 101 GLN A N 1
ATOM 805 C CA . GLN A 1 101 ? 15.351 1.338 -14.857 1.00 93.88 101 GLN A CA 1
ATOM 806 C C . GLN A 1 101 ? 15.756 1.780 -16.266 1.00 93.88 101 GLN A C 1
ATOM 808 O O . GLN A 1 101 ? 16.242 2.894 -16.426 1.00 93.88 101 GLN A O 1
ATOM 813 N N . LEU A 1 102 ? 15.488 0.963 -17.290 1.00 93.31 102 LEU A N 1
ATOM 814 C CA . LEU A 1 102 ? 15.769 1.329 -18.679 1.00 93.31 102 LEU A CA 1
ATOM 815 C C . LEU A 1 102 ? 15.033 2.615 -19.091 1.00 93.31 102 LEU A C 1
ATOM 817 O O . LEU A 1 102 ? 15.618 3.483 -19.737 1.00 93.31 102 LEU A O 1
ATOM 821 N N . GLU A 1 103 ? 13.766 2.767 -18.696 1.00 94.38 103 GLU A N 1
ATOM 822 C CA . GLU A 1 103 ? 12.995 3.995 -18.927 1.00 94.38 103 GLU A CA 1
ATOM 823 C C . GLU A 1 103 ? 13.667 5.223 -18.296 1.00 94.38 103 GLU A C 1
ATOM 825 O O . GLU A 1 103 ? 13.765 6.269 -18.942 1.00 94.38 103 GLU A O 1
ATOM 830 N N . GLN A 1 104 ? 14.163 5.103 -17.060 1.00 94.69 104 GLN A N 1
ATOM 831 C CA . GLN A 1 104 ? 14.896 6.182 -16.395 1.00 94.69 104 GLN A CA 1
ATOM 832 C C . GLN A 1 104 ? 16.196 6.502 -17.130 1.00 94.69 104 GLN A C 1
ATOM 834 O O . GLN A 1 104 ? 16.427 7.664 -17.464 1.00 94.69 104 GLN A O 1
ATOM 839 N N . ASP A 1 105 ? 17.000 5.492 -17.448 1.00 93.94 105 ASP A N 1
ATOM 840 C CA . ASP A 1 105 ? 18.287 5.676 -18.117 1.00 93.94 105 ASP A CA 1
ATOM 841 C C . ASP A 1 105 ? 18.108 6.383 -19.471 1.00 93.94 105 ASP A C 1
ATOM 843 O O . ASP A 1 105 ? 18.883 7.274 -19.820 1.00 93.94 105 ASP A O 1
ATOM 847 N N . ILE A 1 106 ? 17.045 6.069 -20.221 1.00 92.56 106 ILE A N 1
ATOM 848 C CA . ILE A 1 106 ? 16.709 6.765 -21.475 1.00 92.56 106 ILE A CA 1
ATOM 849 C C . ILE A 1 106 ? 16.338 8.230 -21.213 1.00 92.56 106 ILE A C 1
ATOM 851 O O . ILE A 1 106 ? 16.826 9.125 -21.906 1.00 92.56 106 ILE A O 1
ATOM 855 N N . VAL A 1 107 ? 15.480 8.497 -20.223 1.00 93.62 107 VAL A N 1
ATOM 856 C CA . VAL A 1 107 ? 15.020 9.860 -19.898 1.00 93.62 107 VAL A CA 1
ATOM 857 C C . VAL A 1 107 ? 16.173 10.751 -19.431 1.00 93.62 107 VAL A C 1
ATOM 859 O O . VAL A 1 107 ? 16.207 11.935 -19.773 1.00 93.62 107 VAL A O 1
ATOM 862 N N . PHE A 1 108 ? 17.131 10.194 -18.690 1.00 93.31 108 PHE A N 1
ATOM 863 C CA . PHE A 1 108 ? 18.302 10.920 -18.196 1.00 93.31 108 PHE A CA 1
ATOM 864 C C . PHE A 1 108 ? 19.494 10.907 -19.170 1.00 93.31 108 PHE A C 1
ATOM 866 O O . PHE A 1 108 ? 20.496 11.574 -18.914 1.00 93.31 108 PHE A O 1
ATOM 873 N N . GLY A 1 109 ? 19.371 10.236 -20.321 1.00 89.81 109 GLY A N 1
ATOM 874 C CA . GLY A 1 109 ? 20.402 10.191 -21.363 1.00 89.81 109 GLY A CA 1
ATOM 875 C C . GLY A 1 109 ? 21.585 9.272 -21.041 1.00 89.81 109 GLY A C 1
ATOM 876 O O . GLY A 1 109 ? 22.647 9.407 -21.650 1.00 89.81 109 GLY A O 1
ATOM 877 N N . GLU A 1 110 ? 21.408 8.357 -20.091 1.00 86.44 110 GLU A N 1
ATOM 878 C CA . GLU A 1 110 ? 22.377 7.336 -19.687 1.00 86.44 110 GLU A CA 1
ATOM 879 C C . GLU A 1 110 ? 22.302 6.081 -20.578 1.00 86.44 110 GLU A C 1
ATOM 881 O O . GLU A 1 110 ? 23.292 5.360 -20.701 1.00 86.44 110 GLU A O 1
ATOM 886 N N . ALA A 1 111 ? 21.173 5.864 -21.265 1.00 83.56 111 ALA A N 1
ATOM 887 C CA . ALA A 1 111 ? 20.971 4.789 -22.238 1.00 83.56 111 ALA A CA 1
ATOM 888 C C . ALA A 1 111 ? 20.556 5.321 -23.620 1.00 83.56 111 ALA A C 1
ATOM 890 O O . ALA A 1 111 ? 19.817 6.301 -23.748 1.00 83.56 111 ALA A O 1
ATOM 891 N N . GLY A 1 112 ? 21.033 4.658 -24.676 1.00 80.75 112 GLY A N 1
ATOM 892 C CA . GLY A 1 112 ? 20.735 4.984 -26.065 1.00 80.75 112 GLY A CA 1
ATOM 893 C C . GLY A 1 112 ? 19.960 3.880 -26.784 1.00 80.75 112 GLY A C 1
ATOM 894 O O . GLY A 1 112 ? 19.437 2.930 -26.208 1.00 80.75 112 GLY A O 1
ATOM 895 N N . THR A 1 113 ? 19.884 3.991 -28.110 1.00 77.56 113 THR A N 1
ATOM 896 C CA . THR A 1 113 ? 19.119 3.058 -28.954 1.00 77.56 113 THR A CA 1
ATOM 897 C C . THR A 1 113 ? 19.636 1.616 -28.889 1.00 77.56 113 THR A C 1
ATOM 899 O O . THR A 1 113 ? 18.887 0.692 -29.183 1.00 77.56 113 THR A O 1
ATOM 902 N N . LYS A 1 114 ? 20.905 1.398 -28.524 1.00 77.88 114 LYS A N 1
ATOM 903 C CA . LYS A 1 114 ? 21.479 0.049 -28.429 1.00 77.88 114 LYS A CA 1
ATOM 904 C C . LYS A 1 114 ? 20.927 -0.709 -27.229 1.00 77.88 114 LYS A C 1
ATOM 906 O O . LYS A 1 114 ? 20.544 -1.861 -27.388 1.00 77.88 114 LYS A O 1
ATOM 911 N N . GLU A 1 115 ? 20.853 -0.044 -26.083 1.00 78.19 115 GLU A N 1
ATOM 912 C CA . GLU A 1 115 ? 20.336 -0.587 -24.830 1.00 78.19 115 GLU A CA 1
ATOM 913 C C . GLU A 1 115 ? 18.847 -0.947 -24.968 1.00 78.19 115 GLU A C 1
ATOM 915 O O . GLU A 1 115 ? 18.427 -2.010 -24.518 1.00 78.19 115 GLU A O 1
ATOM 920 N N . LEU A 1 116 ? 18.081 -0.134 -25.707 1.00 76.38 116 LEU A N 1
ATOM 921 C CA . LEU A 1 116 ? 16.678 -0.410 -26.041 1.00 76.38 116 LEU A CA 1
ATOM 922 C C . LEU A 1 116 ? 16.500 -1.659 -26.920 1.00 76.38 116 LEU A C 1
ATOM 924 O O . LEU A 1 116 ? 15.551 -2.406 -26.738 1.00 76.38 116 LEU A O 1
ATOM 928 N N . ILE A 1 117 ? 17.386 -1.876 -27.897 1.00 79.50 117 ILE A N 1
ATOM 929 C CA . ILE A 1 117 ? 17.307 -3.036 -28.805 1.00 79.50 117 ILE A CA 1
ATOM 930 C C . ILE A 1 117 ? 17.687 -4.338 -28.083 1.00 79.50 117 ILE A C 1
ATOM 932 O O . ILE A 1 117 ? 17.294 -5.419 -28.517 1.00 79.50 117 ILE A O 1
ATOM 936 N N . SER A 1 118 ? 18.488 -4.246 -27.020 1.00 79.88 118 SER A N 1
ATOM 937 C CA . SER A 1 118 ? 18.956 -5.401 -26.248 1.00 79.88 118 SER A CA 1
ATOM 938 C C . SER A 1 118 ? 18.023 -5.852 -25.122 1.00 79.88 118 SER A C 1
ATOM 940 O O . SER A 1 118 ? 18.293 -6.903 -24.541 1.00 79.88 118 SER A O 1
ATOM 942 N N . TYR A 1 119 ? 16.990 -5.069 -24.807 1.00 76.50 119 TYR A N 1
ATOM 943 C CA . TYR A 1 119 ? 15.961 -5.388 -23.816 1.00 76.50 119 TYR A CA 1
ATOM 944 C C . TYR A 1 119 ? 14.784 -6.109 -24.481 1.00 76.50 119 TYR A C 1
ATOM 946 O O . TYR A 1 119 ? 14.365 -7.162 -23.952 1.00 76.50 119 TYR A O 1
#

Radius of gyration: 21.58 Å; Cα contacts (8 Å, |Δi|>4): 52; chains: 1; bounding box: 41×29×64 Å

Secondary structure (DSSP, 8-state):
--------TT-HHHHHHTTS-HHHHHHHHHHHHHHHHHH-HHHHHHHHHHTT----HHHHHHHHHHHHHHHHHHHHHHHHHHHHHHHHHHHHHTTHHHHHHHHHHHHHTS--HHHHHH-

Sequence (119 aa):
EKKEVLLEESDPVWLEMRHLHIAEASERLYEKMTNFASKNKAAQLSQASREGAELSTRDLQKMVQALPKYTEQMEKLSLHVEIAGKINQTIRDDGLRELGQLEQDIVFGEAGTKELISY

InterPro domains:
  IPR001619 Sec1-like protein [PF00995] (2-114)
  IPR001619 Sec1-like protein [PTHR11679] (3-116)
  IPR036045 Sec1-like superfamily [SSF56815] (1-116)
  IPR043127 Sec1-like, domain 3a [G3DSA:3.90.830.10] (1-91)

Nearest PDB structures (foldseek):
  7v2y-assembly1_E  TM=6.117E-01  e=7.212E+00  Saccharomyces cerevisiae S288C

Solvent-accessible surface area (backbone atoms only — not comparable to full-atom values): 7097 Å² total; per-residue (Å²): 134,89,85,84,82,87,91,50,89,89,38,68,68,52,70,70,37,76,82,49,58,67,71,58,35,48,51,52,46,50,52,48,52,55,49,51,60,70,66,32,62,61,53,52,45,59,49,33,62,74,71,69,56,91,73,54,72,70,57,51,54,54,36,66,69,44,44,64,62,49,52,55,53,50,52,56,53,51,50,51,49,52,50,50,52,51,50,57,46,50,40,60,78,69,48,42,64,62,54,53,47,54,53,48,30,43,76,74,66,76,41,57,75,66,60,63,74,73,107

Foldseek 3Di:
DDDDDDQDPVQPLSVVQVPDDLVVNLVVLVVCLVCLCPPDPLNVVVVVVVVPDDDDPVSVVVSVVCVVVSVVNNVSSVVSNVVSVVVVVCCVVVVVVVVVVQVVCVVVVVDDPVVVVVD

Mean predicted aligned error: 7.74 Å

Organism: Opuntia streptacantha (NCBI:txid393608)